Protein AF-A0A7K1SRS6-F1 (afdb_monomer)

Structure (mmCIF, N/CA/C/O backbone):
data_AF-A0A7K1SRS6-F1
#
_entry.id   AF-A0A7K1SRS6-F1
#
l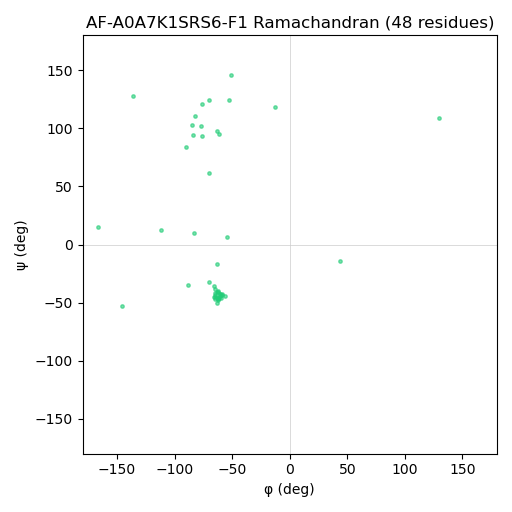oop_
_atom_site.group_PDB
_atom_site.id
_atom_site.type_symbol
_atom_site.label_atom_id
_atom_site.label_alt_id
_atom_site.label_comp_id
_atom_site.label_asym_id
_atom_site.label_entity_id
_atom_site.label_seq_id
_atom_site.pdbx_PDB_ins_code
_atom_site.Cartn_x
_atom_site.Cartn_y
_atom_site.Cartn_z
_atom_site.occupancy
_atom_site.B_iso_or_equiv
_atom_site.auth_seq_id
_atom_site.auth_comp_id
_atom_site.auth_asym_id
_atom_site.auth_atom_id
_atom_site.pdbx_PDB_model_num
ATOM 1 N N . MET A 1 1 ? -21.184 -0.199 16.659 1.00 61.28 1 MET A N 1
ATOM 2 C CA . MET A 1 1 ? -20.973 -0.409 15.210 1.00 61.28 1 MET A CA 1
ATOM 3 C C . MET A 1 1 ? -20.406 0.847 14.553 1.00 61.28 1 MET A C 1
ATOM 5 O O . MET A 1 1 ? -21.042 1.395 13.677 1.00 61.28 1 MET A O 1
ATOM 9 N N . ASN A 1 2 ? -19.242 1.338 14.993 1.00 76.75 2 ASN A N 1
ATOM 10 C CA . ASN A 1 2 ? -18.596 2.510 14.376 1.00 76.75 2 ASN A CA 1
ATOM 11 C C . ASN A 1 2 ? -17.072 2.343 14.427 1.00 76.75 2 ASN A C 1
ATOM 13 O O . ASN A 1 2 ? -16.419 2.314 13.394 1.00 76.75 2 ASN A O 1
ATOM 17 N N . ILE A 1 3 ? -16.508 2.079 15.611 1.00 92.50 3 ILE A N 1
ATOM 18 C CA . ILE A 1 3 ? -15.049 1.956 15.782 1.00 92.50 3 ILE A CA 1
ATOM 19 C C . ILE A 1 3 ? -14.433 0.785 14.995 1.00 92.50 3 ILE A C 1
ATOM 21 O O . ILE A 1 3 ? -13.395 0.946 14.367 1.00 92.50 3 ILE A O 1
ATOM 25 N N . GLN A 1 4 ? -15.096 -0.376 14.963 1.00 89.12 4 GLN A N 1
ATOM 26 C CA . GLN A 1 4 ? -14.600 -1.566 14.262 1.00 89.12 4 GLN A CA 1
ATOM 27 C C . GLN A 1 4 ? -14.534 -1.332 12.743 1.00 89.12 4 GLN A C 1
ATOM 29 O O . GLN A 1 4 ? -13.563 -1.717 12.102 1.00 89.12 4 GLN A O 1
ATOM 34 N N . PHE A 1 5 ? -15.517 -0.614 12.190 1.00 94.25 5 PHE A N 1
ATOM 35 C CA . PHE A 1 5 ? -15.545 -0.214 10.783 1.00 94.25 5 PHE A CA 1
ATOM 36 C C . PHE A 1 5 ? -14.400 0.751 10.444 1.00 94.25 5 PHE A C 1
ATOM 38 O O . PHE A 1 5 ? -13.686 0.534 9.466 1.00 94.25 5 PHE A O 1
ATOM 45 N N . PHE A 1 6 ? -14.156 1.758 11.293 1.00 94.81 6 PHE A N 1
ATOM 46 C CA . PHE A 1 6 ? -13.022 2.674 11.124 1.00 94.81 6 PHE A CA 1
ATOM 47 C C . PHE A 1 6 ? -11.668 1.959 11.204 1.00 94.81 6 PHE A C 1
ATOM 49 O O . PHE A 1 6 ? -10.788 2.249 10.399 1.00 94.81 6 PHE A O 1
ATOM 56 N N . ILE A 1 7 ? -11.506 0.996 12.118 1.00 95.94 7 ILE A N 1
ATOM 57 C CA . ILE A 1 7 ? -10.276 0.196 12.239 1.00 95.94 7 ILE A CA 1
ATOM 58 C C . ILE A 1 7 ? -10.025 -0.608 10.957 1.00 95.94 7 ILE A C 1
ATOM 60 O O . ILE A 1 7 ? -8.911 -0.593 10.433 1.00 95.94 7 ILE A O 1
ATOM 64 N N . VAL A 1 8 ? -11.055 -1.267 10.418 1.00 96.12 8 VAL A N 1
ATOM 65 C CA . VAL A 1 8 ? -10.939 -2.047 9.175 1.00 96.12 8 VAL A CA 1
ATOM 66 C C . VAL A 1 8 ? -10.573 -1.148 7.993 1.00 96.12 8 VAL A C 1
ATOM 68 O O . VAL A 1 8 ? -9.652 -1.472 7.245 1.00 96.12 8 VAL A O 1
ATOM 71 N N . ILE A 1 9 ? -11.229 0.009 7.855 1.00 96.94 9 ILE A N 1
ATOM 72 C CA . ILE A 1 9 ? -10.915 0.985 6.802 1.00 96.94 9 ILE A CA 1
ATOM 73 C C . ILE A 1 9 ? -9.474 1.484 6.910 1.00 96.94 9 ILE A C 1
ATOM 75 O O . ILE A 1 9 ? -8.779 1.569 5.900 1.00 96.94 9 ILE A O 1
ATOM 79 N N . LEU A 1 10 ? -9.007 1.799 8.118 1.00 97.00 10 LEU A N 1
ATOM 80 C CA . LEU A 1 10 ? -7.672 2.353 8.325 1.00 97.00 10 LEU A CA 1
ATOM 81 C C . LEU A 1 10 ? -6.586 1.342 7.934 1.00 97.00 10 LEU A C 1
ATOM 83 O O . LEU A 1 10 ? -5.642 1.690 7.222 1.00 97.00 10 LEU A O 1
ATOM 87 N N . ILE A 1 11 ? -6.756 0.074 8.320 1.00 97.38 11 ILE A N 1
ATOM 88 C CA . ILE A 1 11 ? -5.846 -1.010 7.926 1.00 97.38 11 ILE A CA 1
ATOM 89 C C . I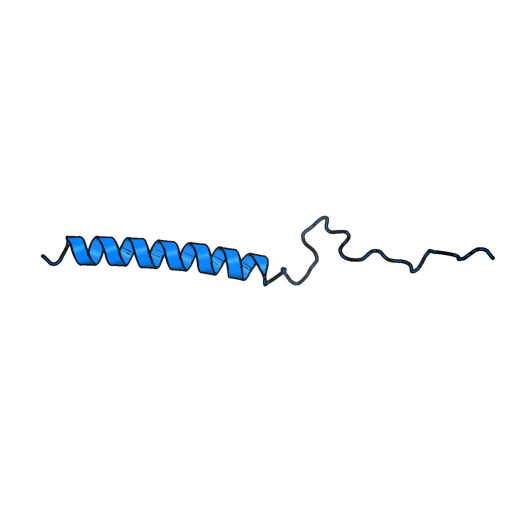LE A 1 11 ? -5.896 -1.233 6.409 1.00 97.38 11 ILE A C 1
ATOM 91 O O . ILE A 1 11 ? -4.849 -1.380 5.776 1.00 97.38 11 ILE A O 1
ATOM 95 N N . PHE A 1 12 ? -7.089 -1.207 5.810 1.00 97.25 12 PHE A N 1
ATOM 96 C CA . PHE A 1 12 ? -7.263 -1.390 4.370 1.00 97.25 12 PHE A CA 1
ATOM 97 C C . PHE A 1 12 ? -6.561 -0.294 3.557 1.00 97.25 12 PHE A C 1
ATOM 99 O O . PHE A 1 12 ? -5.806 -0.599 2.635 1.00 97.25 12 PHE A O 1
ATOM 106 N N . ILE A 1 13 ? -6.730 0.977 3.938 1.00 98.25 13 ILE A N 1
ATOM 107 C CA . ILE A 1 13 ? -6.037 2.106 3.301 1.00 98.25 13 ILE A CA 1
ATOM 108 C C . ILE A 1 13 ? -4.517 1.953 3.441 1.00 98.25 13 ILE A C 1
ATOM 110 O O . ILE A 1 13 ? -3.790 2.157 2.468 1.00 98.25 13 ILE A O 1
ATOM 114 N N . GLY A 1 14 ? -4.029 1.547 4.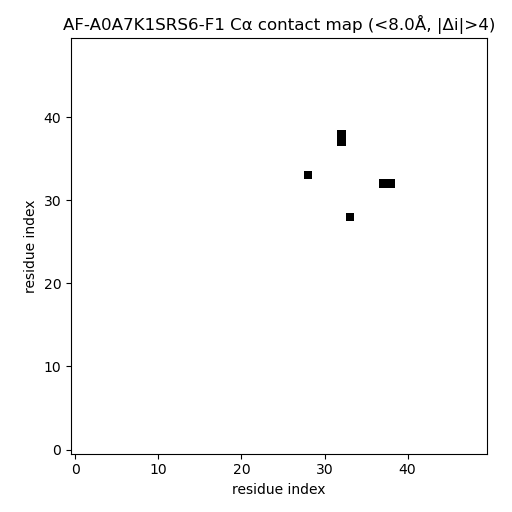617 1.00 97.94 14 GLY A N 1
ATOM 115 C CA . GLY A 1 14 ? -2.606 1.279 4.839 1.00 97.94 14 GLY A CA 1
ATOM 116 C C . GLY A 1 14 ? -2.053 0.191 3.912 1.00 97.94 14 GLY A C 1
ATOM 117 O O . GLY A 1 14 ? -0.988 0.368 3.315 1.00 97.94 14 GLY A O 1
ATOM 118 N N . ALA A 1 15 ? -2.797 -0.903 3.730 1.00 97.69 15 ALA A N 1
ATOM 119 C CA . ALA A 1 15 ? -2.425 -1.988 2.826 1.00 97.69 15 ALA A CA 1
ATOM 120 C C . ALA A 1 15 ? -2.404 -1.534 1.356 1.00 97.69 15 ALA A C 1
ATOM 122 O O . ALA A 1 15 ? -1.421 -1.774 0.652 1.00 97.69 15 ALA A O 1
ATOM 123 N N . VAL A 1 16 ? -3.442 -0.817 0.906 1.00 98.25 16 VAL A N 1
ATOM 124 C CA . VAL A 1 16 ? -3.511 -0.258 -0.455 1.00 98.25 16 VAL A CA 1
ATOM 125 C C . VAL A 1 16 ? -2.344 0.695 -0.707 1.00 98.25 16 VAL A C 1
ATOM 127 O O . VAL A 1 16 ? -1.674 0.580 -1.732 1.00 98.25 16 VAL A O 1
ATOM 130 N N . PHE A 1 17 ? -2.041 1.592 0.235 1.00 97.75 17 PHE A N 1
ATOM 131 C CA . PHE A 1 17 ? -0.912 2.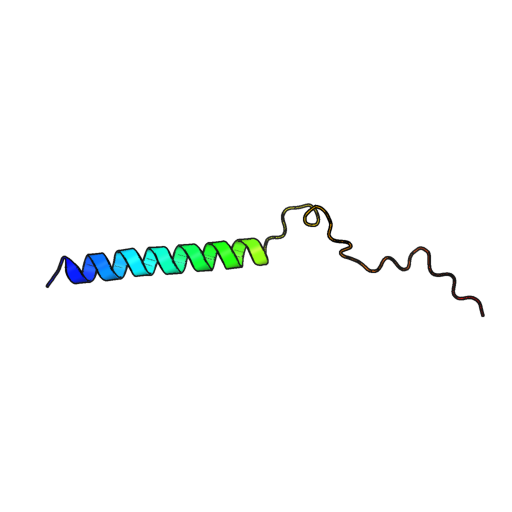516 0.121 1.00 97.75 17 PHE A CA 1
ATOM 132 C C . PHE A 1 17 ? 0.432 1.782 0.016 1.00 97.75 17 PHE A C 1
ATOM 134 O O . PHE A 1 17 ? 1.275 2.144 -0.809 1.00 97.75 17 PHE A O 1
ATOM 141 N N . TYR A 1 18 ? 0.638 0.732 0.814 1.00 96.56 18 TYR A N 1
ATOM 142 C CA . TYR A 1 18 ? 1.863 -0.067 0.777 1.00 96.56 18 TYR A CA 1
ATOM 143 C C . TYR A 1 18 ? 2.060 -0.760 -0.578 1.00 96.56 18 TYR A C 1
ATOM 145 O O . TYR A 1 18 ? 3.134 -0.654 -1.178 1.00 96.56 18 TYR A O 1
ATOM 153 N N . VAL A 1 19 ? 1.013 -1.411 -1.092 1.00 96.88 19 VAL A N 1
ATOM 154 C CA . VAL A 1 19 ? 1.051 -2.091 -2.394 1.00 96.88 19 VAL A CA 1
ATOM 155 C C . VAL A 1 19 ? 1.229 -1.082 -3.526 1.00 96.88 19 VAL A C 1
ATOM 157 O O . VAL A 1 19 ? 2.104 -1.262 -4.372 1.00 96.88 19 VAL A O 1
ATOM 160 N N . ALA A 1 20 ? 0.488 0.029 -3.511 1.00 95.56 20 ALA A N 1
ATOM 161 C CA . ALA A 1 20 ? 0.632 1.096 -4.498 1.00 95.56 20 ALA A CA 1
ATOM 162 C C . ALA A 1 20 ? 2.058 1.670 -4.513 1.00 95.56 20 ALA A C 1
ATOM 164 O O . ALA A 1 20 ? 2.639 1.846 -5.581 1.00 95.56 20 ALA A O 1
ATOM 165 N N . ARG A 1 21 ? 2.672 1.891 -3.341 1.00 94.00 21 ARG A N 1
ATOM 166 C CA . ARG A 1 21 ? 4.076 2.320 -3.225 1.00 94.00 21 ARG A CA 1
ATOM 167 C C . ARG A 1 21 ? 5.046 1.287 -3.797 1.00 94.00 21 AR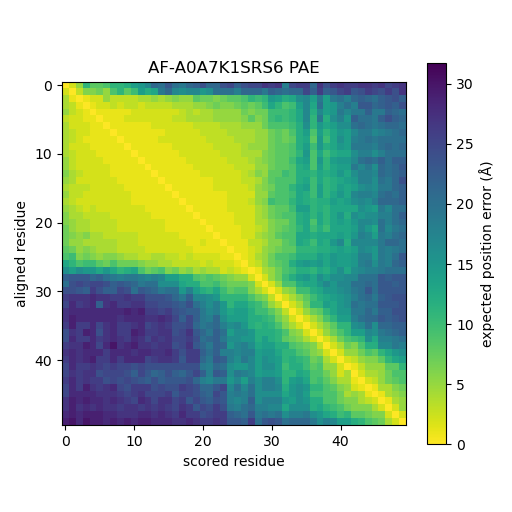G A C 1
ATOM 169 O O . ARG A 1 21 ? 6.033 1.674 -4.423 1.00 94.00 21 ARG A O 1
ATOM 176 N N . MET A 1 22 ? 4.805 -0.001 -3.554 1.00 91.12 22 MET A N 1
ATOM 177 C CA . MET A 1 22 ? 5.633 -1.085 -4.086 1.00 91.12 22 MET A CA 1
ATOM 178 C C . MET A 1 22 ? 5.572 -1.110 -5.615 1.00 91.12 22 MET A C 1
ATOM 180 O O . MET A 1 22 ? 6.614 -1.060 -6.260 1.00 91.12 22 MET A O 1
ATOM 184 N N . ILE A 1 23 ? 4.365 -1.083 -6.186 1.00 91.56 23 ILE A N 1
ATOM 185 C CA . ILE A 1 23 ? 4.147 -1.049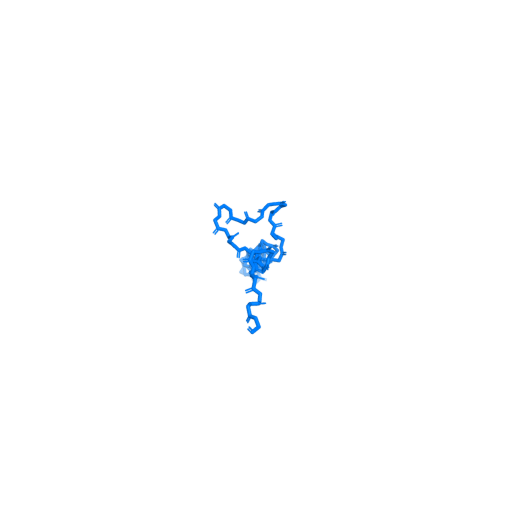 -7.637 1.00 91.56 23 ILE A CA 1
ATOM 186 C C . ILE A 1 23 ? 4.761 0.216 -8.239 1.00 91.56 23 ILE A C 1
ATOM 188 O O . ILE A 1 23 ? 5.500 0.133 -9.217 1.00 91.56 23 ILE A O 1
ATOM 192 N N . TYR A 1 24 ? 4.530 1.380 -7.624 1.00 89.06 24 TYR A N 1
ATOM 193 C CA . TYR A 1 24 ? 5.109 2.641 -8.079 1.00 89.06 24 TYR A CA 1
ATOM 194 C C . TYR A 1 24 ? 6.633 2.554 -8.138 1.00 89.06 24 TYR A C 1
ATOM 196 O O . TYR A 1 24 ? 7.209 2.942 -9.144 1.00 89.06 24 TYR A O 1
ATOM 204 N N . LYS A 1 25 ? 7.297 1.984 -7.123 1.00 83.56 25 LYS A N 1
ATOM 205 C CA . LYS A 1 25 ? 8.753 1.753 -7.135 1.00 83.56 25 LYS A CA 1
ATOM 206 C C . LYS A 1 25 ? 9.211 0.741 -8.188 1.00 83.56 25 LYS A C 1
ATOM 208 O O . LYS A 1 25 ? 10.299 0.914 -8.723 1.00 83.56 25 LYS A O 1
ATOM 213 N N . SER A 1 26 ? 8.431 -0.304 -8.457 1.00 80.06 26 SER A N 1
ATOM 214 C CA . SER A 1 26 ? 8.770 -1.295 -9.486 1.00 80.06 26 SER A CA 1
ATOM 215 C C . SER A 1 26 ? 8.655 -0.727 -10.901 1.00 80.06 26 SER A C 1
ATOM 217 O O . SER A 1 26 ? 9.424 -1.113 -11.774 1.00 80.06 26 SER A O 1
ATOM 219 N N . LEU A 1 27 ? 7.722 0.202 -11.128 1.00 80.81 27 LEU A N 1
ATOM 220 C CA . LEU A 1 27 ? 7.520 0.847 -12.429 1.00 80.81 27 LEU A CA 1
ATOM 221 C C . LEU A 1 27 ? 8.398 2.093 -12.605 1.00 80.81 27 LEU A C 1
ATOM 223 O O . LEU A 1 27 ? 8.890 2.362 -1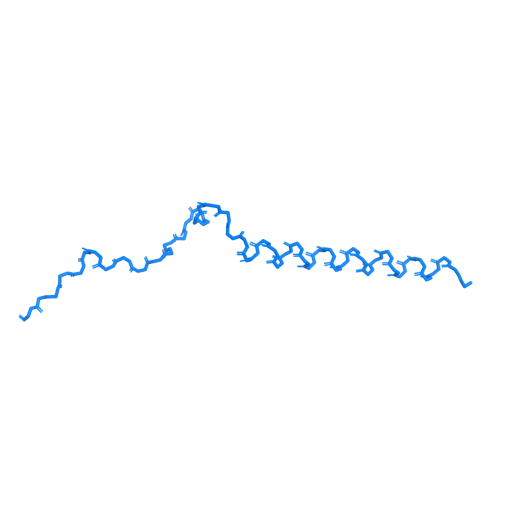3.697 1.00 80.81 27 LEU A O 1
ATOM 227 N N . THR A 1 28 ? 8.637 2.847 -11.530 1.00 75.56 28 THR A N 1
ATOM 228 C CA . THR A 1 28 ? 9.573 3.975 -11.533 1.00 75.56 28 THR A CA 1
ATOM 229 C C . THR A 1 28 ? 10.967 3.497 -11.153 1.00 75.56 28 THR A C 1
ATOM 231 O O . THR A 1 28 ? 11.420 3.614 -10.012 1.00 75.56 28 THR A O 1
ATOM 234 N N . ALA A 1 29 ? 11.693 2.990 -12.149 1.00 63.41 29 ALA A N 1
ATOM 235 C CA . ALA A 1 29 ? 13.141 2.910 -12.048 1.00 63.41 29 ALA A CA 1
ATOM 236 C C . ALA A 1 29 ? 13.669 4.312 -11.688 1.00 63.41 29 ALA A C 1
ATOM 238 O O . ALA A 1 29 ? 13.368 5.298 -12.370 1.00 63.41 29 ALA A O 1
ATOM 239 N N . LYS A 1 30 ? 14.433 4.436 -10.590 1.00 61.25 30 LYS A N 1
ATOM 240 C CA . LYS A 1 30 ? 15.207 5.664 -10.334 1.00 61.25 30 LYS A CA 1
ATOM 241 C C . LYS A 1 30 ? 16.002 5.971 -11.608 1.00 61.25 30 LYS A C 1
ATOM 243 O O . LYS A 1 30 ? 16.432 5.043 -12.281 1.00 61.25 30 LYS A O 1
ATOM 248 N N . LYS A 1 31 ? 16.208 7.253 -11.926 1.00 56.62 31 LYS A N 1
ATOM 249 C CA . LYS A 1 31 ? 16.844 7.763 -13.165 1.00 56.62 31 LYS A CA 1
ATOM 250 C C . LYS A 1 31 ? 18.250 7.211 -13.504 1.00 56.62 31 LYS A C 1
ATOM 252 O O . LYS A 1 31 ? 18.869 7.676 -14.448 1.00 56.62 31 LYS A O 1
ATOM 257 N N . GLY A 1 32 ? 18.752 6.229 -12.769 1.00 57.16 32 GLY A N 1
ATOM 258 C CA . GLY A 1 32 ? 19.857 5.375 -13.155 1.00 57.16 32 GLY A CA 1
ATOM 259 C C . GLY A 1 32 ? 19.504 3.940 -12.788 1.00 57.16 32 GLY A C 1
ATOM 260 O O . GLY A 1 32 ? 19.116 3.666 -11.651 1.00 57.16 32 GLY A O 1
ATOM 261 N N . CYS A 1 33 ? 19.622 3.061 -13.780 1.00 57.09 33 CYS A N 1
ATOM 262 C CA . CYS A 1 33 ? 19.841 1.626 -13.659 1.00 57.09 33 CYS A CA 1
ATOM 263 C C . CYS A 1 33 ? 20.255 1.209 -12.236 1.00 57.09 33 CYS A C 1
ATOM 265 O O . CYS A 1 33 ? 21.271 1.689 -11.734 1.00 57.09 33 CYS A O 1
ATOM 267 N N . GLY A 1 34 ? 19.460 0.378 -11.557 1.00 57.81 34 GLY A N 1
ATOM 268 C CA . GLY A 1 34 ? 19.651 0.089 -10.135 1.00 57.81 34 GLY A CA 1
ATOM 269 C C . GLY A 1 34 ? 21.005 -0.551 -9.856 1.00 57.81 34 GLY A C 1
ATOM 270 O O . GLY A 1 34 ? 21.103 -1.755 -10.010 1.00 57.81 34 GLY A O 1
ATOM 271 N N . SER A 1 35 ? 22.006 0.260 -9.481 1.00 56.53 35 SER A N 1
ATOM 272 C CA . SER A 1 35 ? 23.354 -0.001 -8.925 1.00 56.53 35 SER A CA 1
ATOM 273 C C . SER A 1 35 ? 24.237 -1.120 -9.517 1.00 56.53 35 SER A C 1
ATOM 275 O O . SER A 1 35 ? 25.418 -1.166 -9.191 1.00 56.53 35 SER A O 1
ATOM 277 N N . ASN A 1 36 ? 23.704 -2.034 -10.325 1.00 52.38 36 ASN A N 1
ATOM 278 C CA . ASN A 1 36 ? 24.360 -3.215 -10.882 1.00 52.38 36 ASN A CA 1
ATOM 279 C C . ASN A 1 36 ? 23.555 -3.864 -12.027 1.00 52.38 36 ASN A C 1
ATOM 281 O O . ASN A 1 36 ? 23.791 -5.012 -12.403 1.00 52.38 36 ASN A O 1
ATOM 285 N N . CYS A 1 37 ? 22.568 -3.163 -12.581 1.00 58.19 37 CYS A N 1
ATOM 286 C CA . CYS A 1 37 ? 21.804 -3.691 -13.697 1.00 58.19 37 CYS A CA 1
ATOM 287 C C . CYS A 1 37 ? 22.570 -3.444 -15.008 1.00 58.19 37 CYS A C 1
ATOM 289 O O . CYS A 1 37 ? 22.682 -2.315 -15.479 1.00 58.19 37 CYS A O 1
ATOM 291 N N . LYS A 1 38 ? 23.072 -4.514 -15.631 1.00 56.53 38 LYS A N 1
ATOM 292 C CA . LYS A 1 38 ? 23.398 -4.548 -17.066 1.00 56.53 38 LYS A CA 1
ATOM 293 C C . LYS A 1 38 ? 22.082 -4.522 -17.866 1.00 56.53 38 LYS A C 1
ATOM 295 O O . LYS A 1 38 ? 21.721 -5.500 -18.513 1.00 56.53 38 LYS A O 1
ATOM 300 N N . CYS A 1 39 ? 21.287 -3.457 -17.723 1.00 64.31 39 CYS A N 1
ATOM 301 C CA . CYS A 1 39 ? 20.049 -3.281 -18.484 1.00 64.31 39 CYS A CA 1
ATOM 302 C C . CYS A 1 39 ? 20.409 -2.864 -19.905 1.00 64.31 39 CYS A C 1
ATOM 304 O O . CYS A 1 39 ? 20.593 -1.684 -20.187 1.00 64.31 39 CYS A O 1
ATOM 306 N N . GLY A 1 40 ? 20.517 -3.864 -20.767 1.00 58.06 40 GLY A N 1
ATOM 307 C CA . GLY A 1 40 ? 20.883 -3.726 -22.166 1.00 58.06 40 GLY A CA 1
ATOM 308 C C . GLY A 1 40 ? 22.005 -4.700 -22.474 1.00 58.06 40 GLY A C 1
ATOM 309 O O . GLY A 1 40 ? 23.132 -4.522 -22.019 1.00 58.06 40 GLY A O 1
ATOM 310 N N . VAL A 1 41 ? 21.691 -5.751 -23.229 1.00 60.09 41 VAL A N 1
ATOM 311 C CA . VAL A 1 41 ? 22.707 -6.461 -24.006 1.00 60.09 41 VAL A CA 1
ATOM 312 C C . VAL A 1 41 ? 23.250 -5.459 -25.024 1.00 60.09 41 VAL A C 1
ATOM 314 O O . VAL A 1 41 ? 22.609 -5.164 -26.028 1.00 60.09 41 VAL A O 1
ATOM 317 N N . ASP A 1 4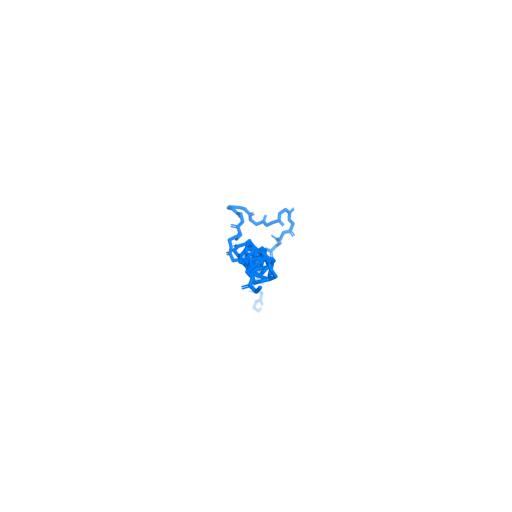2 ? 24.384 -4.849 -24.693 1.00 65.69 42 ASP A N 1
ATOM 318 C CA . ASP A 1 42 ? 25.101 -3.941 -25.578 1.00 65.69 42 ASP A CA 1
ATOM 319 C C . ASP A 1 42 ? 25.844 -4.781 -26.624 1.00 65.69 42 ASP A C 1
ATOM 321 O O . ASP A 1 42 ? 26.869 -5.401 -26.345 1.00 65.69 42 ASP A O 1
ATOM 325 N N . PHE A 1 43 ? 25.279 -4.847 -27.830 1.00 67.25 43 PHE A N 1
ATOM 326 C CA . PHE A 1 43 ? 25.898 -5.504 -28.984 1.00 67.25 43 PHE A CA 1
ATOM 327 C C . PHE A 1 43 ? 26.903 -4.594 -29.702 1.00 67.25 43 PHE A C 1
ATOM 329 O O . PHE A 1 43 ? 27.382 -4.948 -30.775 1.00 67.25 43 PHE A O 1
ATOM 336 N N . SER A 1 44 ? 27.258 -3.442 -29.124 1.00 69.62 44 SER A N 1
ATOM 337 C CA . SER A 1 44 ? 28.172 -2.478 -29.749 1.00 69.62 44 SER A CA 1
ATOM 338 C C . SER A 1 44 ? 29.581 -3.047 -29.970 1.00 69.62 44 SER A C 1
ATOM 340 O O . SER A 1 44 ? 30.333 -2.503 -30.769 1.00 69.62 44 SER A O 1
ATOM 342 N N . ASN A 1 45 ? 29.925 -4.158 -29.303 1.00 63.25 45 ASN A N 1
ATOM 343 C CA . ASN A 1 45 ? 31.186 -4.891 -29.472 1.00 63.25 45 ASN A CA 1
ATOM 344 C C . ASN A 1 45 ? 31.028 -6.285 -30.113 1.00 63.25 45 ASN A C 1
ATOM 346 O O . ASN A 1 45 ? 31.965 -7.081 -30.075 1.00 63.25 45 ASN A O 1
ATOM 350 N N . VAL A 1 46 ? 29.866 -6.626 -30.684 1.00 73.31 46 VAL A N 1
ATOM 351 C CA . VAL A 1 46 ? 29.726 -7.879 -31.441 1.00 73.31 46 VAL A CA 1
ATOM 352 C C . VAL A 1 46 ? 30.182 -7.649 -32.879 1.00 73.31 46 VAL A C 1
ATOM 354 O O . VAL A 1 46 ? 29.457 -7.084 -33.695 1.00 73.31 46 VAL A O 1
ATOM 357 N N . HIS A 1 47 ? 31.393 -8.110 -33.191 1.00 69.69 47 HIS A N 1
ATOM 358 C CA . HIS A 1 47 ? 31.821 -8.315 -34.570 1.00 69.69 47 HIS A CA 1
ATOM 359 C C . HIS A 1 47 ? 31.177 -9.596 -35.102 1.00 69.69 47 HIS A C 1
ATOM 361 O O . HIS A 1 47 ? 31.337 -10.674 -34.533 1.00 69.69 47 HIS A O 1
ATOM 367 N N . ILE A 1 48 ? 30.409 -9.463 -36.182 1.00 72.19 48 ILE A N 1
ATOM 368 C CA . ILE A 1 48 ? 29.943 -10.607 -36.961 1.00 72.19 48 ILE A CA 1
ATOM 369 C C . ILE A 1 48 ? 31.077 -10.950 -37.926 1.00 72.19 48 ILE A C 1
ATOM 371 O O . ILE A 1 48 ? 31.196 -10.331 -38.985 1.00 72.19 48 ILE A O 1
ATOM 375 N N . ASP A 1 49 ? 31.931 -11.892 -37.535 1.00 64.19 49 ASP A N 1
ATOM 376 C CA . ASP A 1 49 ? 32.878 -12.518 -38.454 1.00 64.19 49 ASP A CA 1
ATOM 377 C C . ASP A 1 49 ? 32.097 -13.407 -39.432 1.00 64.19 49 ASP A C 1
ATOM 379 O O . ASP A 1 49 ? 31.275 -14.235 -39.029 1.00 64.19 49 ASP A O 1
ATOM 383 N N . LYS A 1 50 ? 32.293 -13.143 -40.725 1.00 52.53 50 LYS A N 1
ATOM 384 C CA . LYS A 1 50 ? 31.616 -13.800 -41.846 1.00 52.53 50 LYS A CA 1
ATOM 385 C C . LYS A 1 50 ? 32.280 -15.120 -42.214 1.00 52.53 50 LYS A C 1
ATOM 387 O O . LYS A 1 50 ? 33.529 -15.146 -42.251 1.00 52.53 50 LYS A O 1
#

Secondary structure (DSSP, 8-state):
--HHHHHH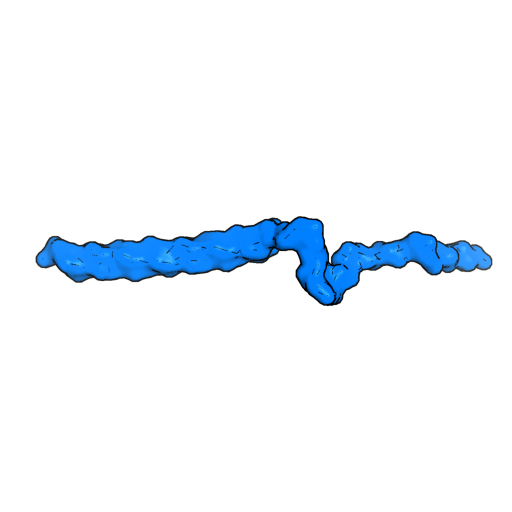HHHHHHHHHHHHHHHHHHHS--SS--SS---S--GGG-----

Sequence (50 aa):
MNIQFFIVILIFIGAVFYVARMIYKSLTAKKGCGSNCKCGVDFSNVHIDK

Solvent-accessible surface area (backbone atoms only — not comparable to full-atom values): 3329 Å² total; per-residue (Å²): 143,54,68,69,59,52,52,52,50,53,54,49,53,53,51,52,53,52,51,50,50,51,52,49,52,71,72,50,67,60,101,57,69,73,94,77,54,79,84,62,90,75,60,90,79,66,78,84,84,128

Foldseek 3Di:
DPVVVVVVVVVVVVVVVVVVVVVCPVVDDPPDDPPDDPPDPPCVPDDDDD

pLDDT: mean 78.22, std 16.55, range [52.38, 98.25]

Organism: NCBI:txid2682090

Radius of gyration: 22.42 Å; Cα contacts (8 Å, |Δi|>4): 3; chains: 1; bounding box: 54×22×58 Å

Mean predicted aligned error: 12.53 Å